Protein AF-A0A849REX9-F1 (afdb_monomer)

pLDDT: mean 95.1, std 8.74, range [53.91, 98.69]

Radius of gyration: 11.22 Å; Cα contacts (8 Å, |Δi|>4): 67; chains: 1; bounding box: 32×19×27 Å

Solvent-accessible surface area (backbone atoms only — not comparable to full-atom values): 3898 Å² total; per-residue (Å²): 141,75,65,68,51,26,64,56,52,46,52,54,34,56,76,68,74,44,52,64,55,54,54,15,48,74,66,78,42,53,46,71,60,41,51,12,32,48,32,55,88,90,46,95,65,44,41,86,51,56,55,71,60,53,52,52,42,54,54,50,53,57,60,59,74,76,110

Foldseek 3Di:
DDFDALVRLVVVCVVLVHDLQRLQVQQPHGSLLSVLRNDHPPDDSNDTDDPVSVVSSVVSSVVVVVD

Structure (mmCIF, N/CA/C/O backbone):
data_AF-A0A849REX9-F1
#
_entry.id   AF-A0A849REX9-F1
#
loop_
_atom_site.group_PDB
_atom_site.id
_atom_site.type_symbol
_atom_site.label_atom_id
_atom_site.label_alt_id
_atom_site.label_comp_id
_atom_site.label_asym_id
_atom_site.label_entity_id
_atom_site.label_seq_id
_atom_site.pdbx_PDB_ins_code
_atom_site.Cartn_x
_atom_site.Cartn_y
_atom_site.Cartn_z
_a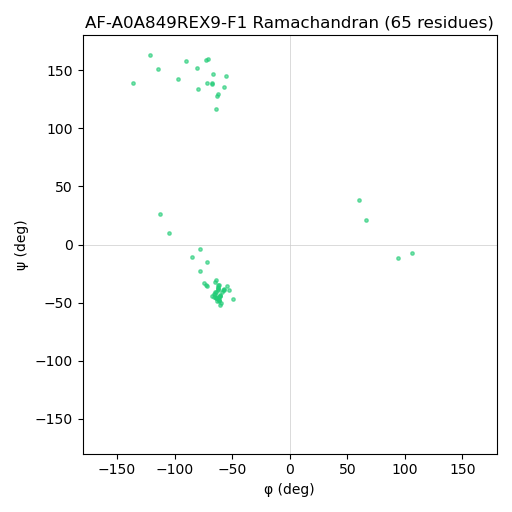tom_site.occupancy
_atom_site.B_iso_or_equiv
_atom_site.auth_seq_id
_atom_site.auth_comp_id
_atom_site.auth_asym_id
_at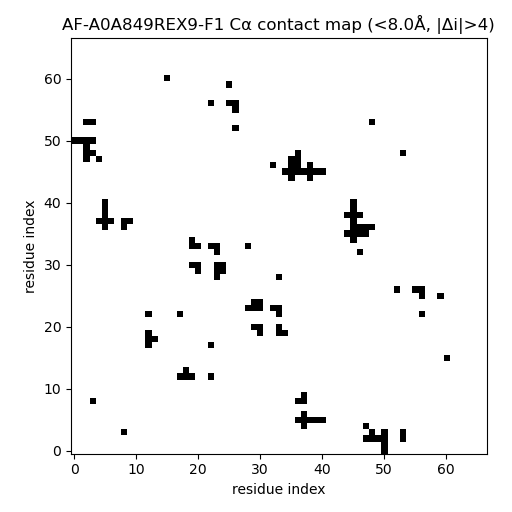om_site.auth_atom_id
_atom_site.pdbx_PDB_model_num
ATOM 1 N N . MET A 1 1 ? -12.355 -7.244 -15.308 1.00 59.06 1 MET A N 1
ATOM 2 C CA . MET A 1 1 ? -11.700 -6.730 -14.087 1.00 59.06 1 MET A CA 1
ATOM 3 C C . MET A 1 1 ? -10.225 -6.625 -14.387 1.00 59.06 1 MET A C 1
ATOM 5 O O . MET A 1 1 ? -9.668 -7.582 -14.911 1.00 59.06 1 MET A O 1
ATOM 9 N N . GLU A 1 2 ? -9.632 -5.463 -14.145 1.00 81.50 2 GLU A N 1
ATOM 10 C CA . GLU A 1 2 ? -8.253 -5.166 -14.533 1.00 81.50 2 GLU A CA 1
ATOM 11 C C . GLU A 1 2 ? -7.376 -4.977 -13.298 1.00 81.50 2 GLU A C 1
ATOM 13 O O . GLU A 1 2 ? -7.845 -4.560 -12.237 1.00 81.50 2 GLU A O 1
ATOM 18 N N . THR A 1 3 ? -6.093 -5.300 -13.441 1.00 88.94 3 THR A N 1
ATOM 19 C CA . THR A 1 3 ? -5.076 -5.000 -12.434 1.00 88.94 3 THR A CA 1
ATOM 20 C C . THR A 1 3 ? -4.958 -3.483 -12.268 1.00 88.94 3 THR A C 1
ATOM 22 O O . THR A 1 3 ? -4.753 -2.800 -13.273 1.00 88.94 3 THR A O 1
ATOM 25 N N . PRO A 1 4 ? -5.045 -2.939 -11.040 1.00 96.69 4 PRO A N 1
ATOM 26 C CA . PRO A 1 4 ? -4.931 -1.501 -10.839 1.00 96.69 4 PRO A CA 1
ATOM 27 C C . PRO A 1 4 ? -3.514 -1.015 -11.169 1.00 96.69 4 PRO A C 1
ATOM 29 O O . PRO A 1 4 ? -2.520 -1.714 -10.944 1.00 96.69 4 PRO A O 1
ATOM 32 N N . SER A 1 5 ? -3.415 0.205 -11.688 1.00 97.44 5 SER A N 1
ATOM 33 C CA . SER A 1 5 ? -2.138 0.882 -11.884 1.00 97.44 5 SER A CA 1
ATOM 34 C C . SER A 1 5 ? -1.549 1.349 -10.543 1.00 97.44 5 SER A C 1
ATOM 36 O O . SER A 1 5 ? -2.296 1.557 -9.580 1.00 97.44 5 SER A O 1
ATOM 38 N N . PRO A 1 6 ? -0.225 1.583 -10.465 1.00 98.31 6 PRO A N 1
ATOM 39 C CA . PRO A 1 6 ? 0.403 2.138 -9.264 1.00 98.31 6 PRO A CA 1
ATOM 40 C C . PRO A 1 6 ? -0.256 3.431 -8.771 1.00 98.31 6 PRO A C 1
ATOM 42 O O . PRO A 1 6 ? -0.463 3.611 -7.571 1.00 98.31 6 PRO A O 1
ATOM 45 N N . THR A 1 7 ? -0.657 4.299 -9.705 1.00 98.19 7 THR A N 1
ATOM 46 C CA . THR A 1 7 ? -1.372 5.544 -9.407 1.00 98.19 7 THR A CA 1
ATOM 47 C C . THR A 1 7 ? -2.736 5.272 -8.777 1.00 98.19 7 THR A C 1
ATOM 49 O O . THR A 1 7 ? -3.038 5.847 -7.738 1.00 98.19 7 THR A O 1
ATOM 52 N N . GLN A 1 8 ? 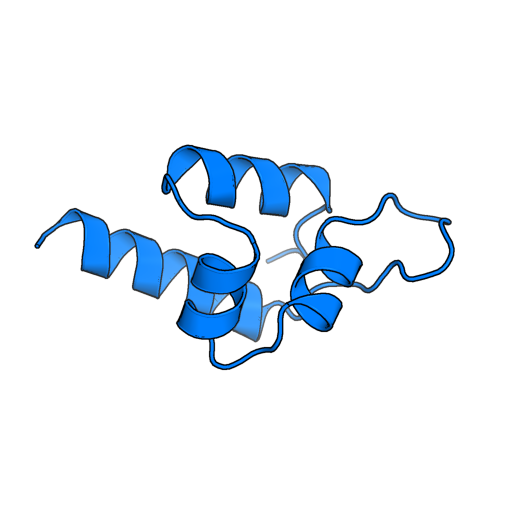-3.521 4.339 -9.328 1.00 98.19 8 GLN A N 1
ATOM 53 C CA . GLN A 1 8 ? -4.835 3.980 -8.774 1.00 98.19 8 GLN A CA 1
ATOM 54 C C . GLN A 1 8 ? -4.729 3.406 -7.355 1.00 98.19 8 GLN A C 1
ATOM 56 O O . GLN A 1 8 ? -5.558 3.711 -6.498 1.00 98.19 8 GLN A O 1
ATOM 61 N N . ILE A 1 9 ? -3.700 2.596 -7.088 1.00 98.38 9 ILE A N 1
ATOM 62 C CA . ILE A 1 9 ? -3.452 2.031 -5.753 1.00 98.38 9 ILE A CA 1
ATOM 63 C C . ILE A 1 9 ? -3.133 3.150 -4.756 1.00 98.38 9 ILE A C 1
ATOM 65 O O . ILE A 1 9 ? -3.708 3.189 -3.665 1.00 98.38 9 ILE A O 1
ATOM 69 N N . LYS A 1 10 ? -2.257 4.084 -5.147 1.00 98.62 10 LYS A N 1
ATOM 70 C CA . LYS A 1 10 ? -1.879 5.241 -4.330 1.00 98.62 10 LYS A CA 1
ATOM 71 C C . LYS A 1 10 ? -3.077 6.143 -4.030 1.00 98.62 10 LYS A C 1
ATOM 73 O O . LYS A 1 10 ? -3.309 6.475 -2.870 1.00 98.62 10 LYS A O 1
ATOM 78 N N . GLU A 1 11 ? -3.853 6.500 -5.050 1.00 98.50 11 GLU A N 1
ATOM 79 C CA . GLU A 1 11 ? -5.033 7.362 -4.920 1.00 98.50 11 GLU A CA 1
ATOM 80 C C . 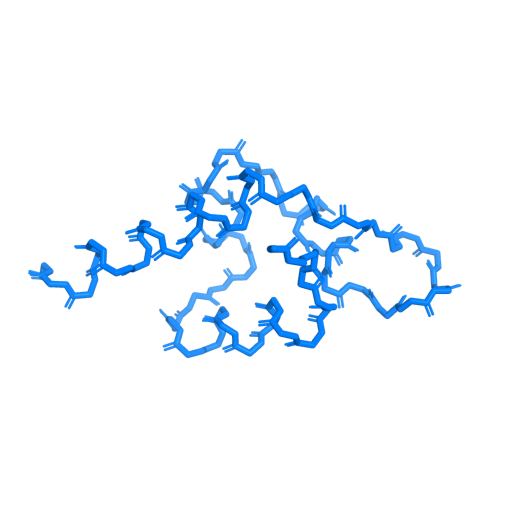GLU A 1 11 ? -6.094 6.741 -4.009 1.00 98.50 11 GLU A C 1
ATOM 82 O O . GLU A 1 11 ? -6.620 7.413 -3.122 1.00 98.50 11 GLU A O 1
ATOM 87 N N . ALA A 1 12 ? -6.387 5.447 -4.173 1.00 97.94 12 ALA A N 1
ATOM 88 C CA . ALA A 1 12 ? -7.344 4.758 -3.312 1.00 97.94 12 ALA A CA 1
ATOM 89 C C . ALA A 1 12 ? -6.879 4.733 -1.852 1.00 97.94 12 ALA A C 1
ATOM 91 O O . ALA A 1 12 ? -7.684 4.954 -0.944 1.00 97.94 12 ALA A O 1
ATOM 92 N N . ARG A 1 13 ? -5.575 4.535 -1.622 1.00 98.31 13 ARG A N 1
ATOM 93 C CA . ARG A 1 13 ? -4.984 4.597 -0.285 1.00 98.31 13 ARG A CA 1
ATOM 94 C C . ARG A 1 13 ? -5.106 5.969 0.353 1.00 98.31 13 ARG A C 1
ATOM 96 O O . ARG A 1 13 ? -5.496 6.063 1.516 1.00 98.31 13 ARG A O 1
ATOM 103 N N . GLU A 1 14 ? -4.755 7.012 -0.384 1.00 98.44 14 GLU A N 1
ATOM 104 C CA . GLU A 1 14 ? -4.827 8.389 0.101 1.00 98.44 14 GLU A CA 1
ATOM 105 C C . GLU A 1 14 ? -6.274 8.795 0.383 1.00 98.44 14 GLU A C 1
ATOM 107 O O . GLU A 1 14 ? -6.554 9.353 1.442 1.00 98.44 14 GLU A O 1
ATOM 112 N N . LYS A 1 15 ? -7.213 8.396 -0.483 1.00 97.81 15 LYS A N 1
ATOM 113 C CA . LYS A 1 15 ? -8.653 8.581 -0.266 1.00 97.81 15 LYS A CA 1
ATOM 114 C C . LYS A 1 15 ? -9.163 7.853 0.981 1.00 97.81 15 LYS A C 1
ATOM 116 O O . LYS A 1 15 ? -10.055 8.357 1.655 1.00 97.81 15 LYS A O 1
ATOM 121 N N . ALA A 1 16 ? -8.599 6.689 1.300 1.00 97.00 16 ALA A N 1
ATOM 122 C CA . ALA A 1 16 ? -8.907 5.942 2.517 1.00 97.00 16 ALA A CA 1
ATOM 123 C C . AL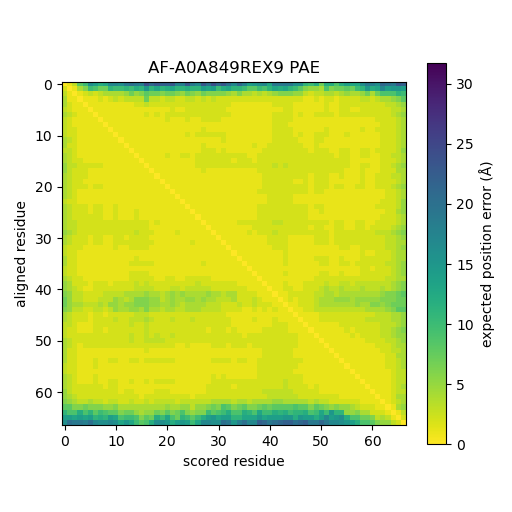A A 1 16 ? -8.219 6.506 3.779 1.00 97.00 16 ALA A C 1
ATOM 125 O O . ALA A 1 16 ? -8.425 5.971 4.866 1.00 97.00 16 ALA A O 1
ATOM 126 N N . GLY A 1 17 ? -7.374 7.539 3.656 1.00 97.38 17 GLY A N 1
ATOM 127 C CA . GLY A 1 17 ? -6.630 8.117 4.778 1.00 97.38 17 GLY A CA 1
ATOM 128 C C . GLY A 1 17 ? -5.585 7.174 5.384 1.00 97.38 17 GLY A C 1
ATOM 129 O O . GLY A 1 17 ? -5.199 7.340 6.540 1.00 97.38 17 GLY A O 1
ATOM 130 N N . LEU A 1 18 ? -5.135 6.162 4.633 1.00 98.19 18 LEU A N 1
ATOM 131 C CA . LEU A 1 18 ? -4.212 5.142 5.130 1.00 98.19 18 LEU A CA 1
ATOM 132 C C . LEU A 1 18 ? -2.756 5.462 4.760 1.00 98.19 18 LEU A C 1
ATOM 134 O O . LEU A 1 18 ? -2.423 5.874 3.646 1.00 98.19 18 LEU A O 1
ATOM 138 N N . THR A 1 19 ? -1.842 5.167 5.678 1.00 98.56 19 THR A N 1
ATOM 139 C CA . THR A 1 19 ? -0.414 5.024 5.360 1.00 98.56 19 THR A CA 1
ATOM 140 C C . THR A 1 19 ? -0.169 3.738 4.561 1.00 98.56 19 THR A C 1
ATOM 142 O O . THR A 1 19 ? -0.969 2.800 4.608 1.00 98.56 19 THR A O 1
ATOM 145 N N . GLN A 1 20 ? 0.960 3.644 3.847 1.00 98.69 20 GLN A N 1
ATOM 146 C CA . GLN A 1 20 ? 1.324 2.425 3.103 1.00 98.69 20 GLN A CA 1
ATOM 147 C C . GLN A 1 20 ? 1.390 1.187 4.014 1.00 98.69 20 GLN A C 1
ATOM 149 O O . GLN A 1 20 ? 0.920 0.115 3.639 1.00 98.69 20 GLN A O 1
ATOM 154 N N . SER A 1 21 ? 1.913 1.334 5.236 1.00 98.69 21 SER A N 1
ATOM 155 C CA . SER A 1 21 ? 1.966 0.248 6.223 1.00 98.69 21 SER A CA 1
ATOM 156 C C . SER A 1 21 ? 0.574 -0.204 6.665 1.00 98.69 21 SER A C 1
ATOM 158 O O . SER A 1 21 ? 0.326 -1.405 6.746 1.00 98.69 21 SER A O 1
ATOM 160 N N . GLN A 1 22 ? -0.346 0.734 6.917 1.00 98.56 22 GLN A N 1
ATOM 161 C CA . GLN A 1 22 ? -1.725 0.408 7.295 1.00 98.56 22 GLN A CA 1
ATOM 162 C C . GLN A 1 22 ? -2.473 -0.284 6.153 1.00 98.56 22 GLN A C 1
ATOM 164 O O . GLN A 1 22 ? -3.150 -1.281 6.383 1.00 98.56 22 GLN A O 1
ATOM 169 N N . ALA A 1 23 ? -2.314 0.200 4.920 1.00 98.62 23 ALA A N 1
ATOM 170 C CA . ALA A 1 23 ? -2.941 -0.395 3.747 1.00 98.62 23 ALA A CA 1
ATOM 171 C C . ALA A 1 23 ? -2.415 -1.814 3.464 1.00 98.62 23 ALA A C 1
ATOM 173 O O . ALA A 1 23 ? -3.198 -2.729 3.214 1.00 98.62 23 ALA A O 1
ATOM 174 N N . ALA 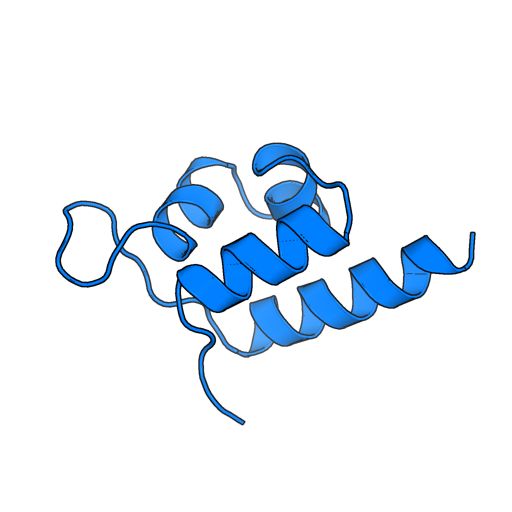A 1 24 ? -1.103 -2.029 3.612 1.00 98.62 24 ALA A N 1
ATOM 175 C CA . ALA A 1 24 ? -0.503 -3.357 3.533 1.00 98.62 24 ALA A CA 1
ATOM 176 C C . ALA A 1 24 ? -1.072 -4.304 4.600 1.00 98.62 24 ALA A C 1
ATOM 178 O O . ALA A 1 24 ? -1.527 -5.406 4.278 1.00 98.62 24 ALA A O 1
ATOM 179 N N . ALA A 1 25 ? -1.094 -3.859 5.861 1.00 98.44 25 ALA A N 1
ATOM 180 C CA . ALA A 1 25 ? -1.597 -4.645 6.982 1.00 98.44 25 ALA A CA 1
ATOM 181 C C . ALA A 1 25 ? -3.088 -4.988 6.828 1.00 98.44 25 ALA A C 1
ATOM 183 O O . ALA A 1 25 ? -3.495 -6.099 7.170 1.00 98.44 25 ALA A O 1
ATOM 184 N N . LEU A 1 26 ? -3.883 -4.082 6.243 1.00 98.19 26 LEU A N 1
ATOM 185 C CA . LEU A 1 26 ? -5.314 -4.277 6.004 1.00 98.19 26 LEU A CA 1
ATOM 186 C C . LEU A 1 26 ? -5.597 -5.559 5.211 1.00 98.19 26 LEU A C 1
ATOM 188 O O . LEU A 1 26 ? -6.571 -6.256 5.494 1.00 98.19 26 LEU A O 1
ATOM 192 N N . ILE A 1 27 ? -4.721 -5.909 4.268 1.00 98.19 27 ILE A N 1
ATOM 193 C CA . ILE A 1 27 ? -4.831 -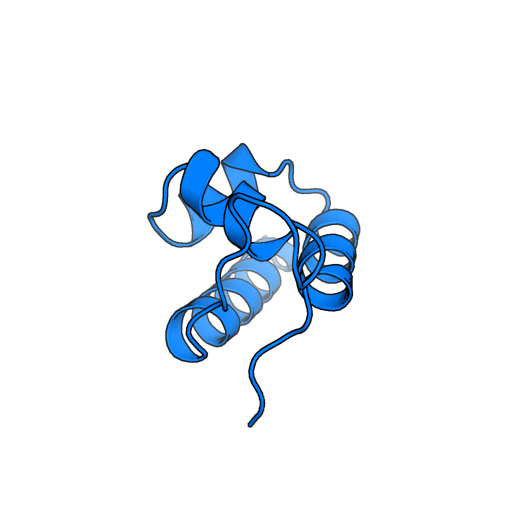7.109 3.426 1.00 98.19 27 ILE A CA 1
ATOM 194 C C . ILE A 1 27 ? -3.741 -8.153 3.705 1.00 98.19 27 ILE A C 1
ATOM 196 O O . ILE A 1 27 ? -3.410 -8.959 2.836 1.00 98.19 27 ILE A O 1
ATOM 200 N N . TYR A 1 28 ? -3.206 -8.164 4.931 1.00 98.12 28 TYR A N 1
ATOM 201 C CA . TYR A 1 28 ? -2.247 -9.162 5.422 1.00 98.12 28 TYR A CA 1
ATOM 202 C C . TYR A 1 28 ? -0.938 -9.227 4.617 1.00 98.12 28 TYR A C 1
ATOM 204 O O . TYR A 1 28 ? -0.376 -10.300 4.381 1.00 98.12 28 TYR A O 1
ATOM 212 N N . LYS A 1 29 ? -0.438 -8.070 4.177 1.00 98.50 29 LYS A N 1
ATOM 213 C CA . LYS A 1 29 ? 0.850 -7.927 3.488 1.00 98.50 29 LYS A CA 1
ATOM 214 C C . LYS A 1 29 ? 1.782 -6.978 4.233 1.00 98.50 29 LYS A C 1
ATOM 216 O O . LYS A 1 29 ? 1.373 -6.208 5.094 1.00 98.50 29 LYS A O 1
ATOM 221 N N . GLY A 1 30 ? 3.067 -7.054 3.892 1.00 98.38 30 GLY A N 1
ATOM 222 C CA . GLY A 1 30 ? 4.099 -6.171 4.435 1.00 98.38 30 GLY A CA 1
ATOM 223 C C . GLY A 1 30 ? 4.294 -4.898 3.609 1.00 98.38 30 GLY A C 1
ATOM 224 O O . GLY A 1 30 ? 4.019 -4.879 2.406 1.00 98.38 30 GLY A O 1
ATOM 225 N N . LEU A 1 31 ? 4.858 -3.864 4.243 1.00 98.56 31 LEU A N 1
ATOM 226 C CA . LEU A 1 31 ? 5.126 -2.547 3.648 1.00 98.56 31 LEU A CA 1
ATOM 227 C C . LEU A 1 31 ? 5.853 -2.627 2.297 1.00 98.56 31 LEU A C 1
ATOM 229 O O . LEU A 1 31 ? 5.429 -1.999 1.333 1.00 98.56 31 LEU A O 1
ATOM 233 N N . ARG A 1 32 ? 6.914 -3.437 2.191 1.00 98.25 32 ARG A N 1
ATOM 234 C CA . ARG A 1 32 ? 7.702 -3.542 0.950 1.00 98.25 32 ARG A CA 1
ATOM 235 C C . ARG A 1 32 ? 6.900 -4.107 -0.225 1.00 98.25 32 ARG A C 1
ATOM 237 O O . ARG A 1 32 ? 7.166 -3.759 -1.371 1.00 98.25 32 ARG A O 1
ATOM 244 N N . THR A 1 33 ? 5.924 -4.974 0.045 1.00 98.31 33 THR A N 1
ATOM 245 C CA . THR A 1 33 ? 5.014 -5.467 -0.996 1.00 98.31 33 THR A CA 1
ATOM 246 C C . THR A 1 33 ? 4.121 -4.337 -1.492 1.00 98.31 33 THR A C 1
ATOM 248 O O . THR A 1 33 ? 4.005 -4.162 -2.699 1.00 98.31 33 THR A O 1
ATOM 251 N N . TRP A 1 34 ? 3.575 -3.536 -0.575 1.00 98.62 34 TRP A N 1
ATOM 252 C CA . TRP A 1 34 ? 2.737 -2.388 -0.915 1.00 98.62 34 TRP A CA 1
ATOM 253 C C . TRP A 1 34 ? 3.495 -1.310 -1.694 1.00 98.62 34 TRP A C 1
ATOM 255 O O . TRP A 1 34 ? 3.031 -0.857 -2.734 1.00 98.62 34 TRP A O 1
ATOM 265 N N . GLN A 1 35 ? 4.706 -0.963 -1.253 1.00 98.62 35 GLN A N 1
ATOM 266 C CA . GLN A 1 35 ? 5.588 -0.041 -1.975 1.00 98.62 35 GLN A CA 1
ATOM 267 C C . GLN A 1 35 ? 5.884 -0.518 -3.397 1.00 98.62 35 GLN A C 1
ATOM 269 O O . GLN A 1 35 ? 5.926 0.297 -4.308 1.00 98.62 35 GLN A O 1
ATOM 274 N N . GLY A 1 36 ? 6.053 -1.828 -3.606 1.00 98.56 36 GLY A N 1
ATOM 275 C CA . GLY A 1 36 ? 6.239 -2.375 -4.948 1.00 98.56 36 GLY A CA 1
ATOM 276 C C . GLY A 1 36 ? 5.012 -2.204 -5.845 1.00 98.56 36 GLY A C 1
ATOM 277 O O . GLY A 1 36 ? 5.168 -2.016 -7.046 1.00 98.56 36 GLY A O 1
ATOM 278 N N . TRP A 1 37 ? 3.808 -2.230 -5.276 1.00 98.50 37 TRP A N 1
ATOM 279 C CA . TRP A 1 37 ? 2.573 -1.990 -6.021 1.00 98.50 37 TRP A CA 1
ATOM 280 C C . TRP A 1 37 ? 2.360 -0.512 -6.367 1.00 98.50 37 TRP A C 1
ATOM 282 O O . TRP A 1 37 ? 1.842 -0.220 -7.438 1.00 98.50 37 TRP A O 1
ATOM 292 N N . GLU A 1 38 ? 2.803 0.413 -5.512 1.00 98.44 38 GLU A N 1
ATOM 293 C CA . GLU A 1 38 ? 2.779 1.860 -5.794 1.00 98.44 38 GLU A CA 1
ATOM 294 C C . GLU A 1 38 ? 3.993 2.359 -6.595 1.00 98.44 38 GLU A C 1
ATOM 296 O O . GLU A 1 38 ? 3.990 3.498 -7.061 1.00 98.44 38 GLU A O 1
ATOM 301 N N . ALA A 1 39 ? 5.030 1.537 -6.770 1.00 98.19 39 ALA A N 1
ATOM 302 C CA . ALA A 1 39 ? 6.212 1.919 -7.533 1.00 98.19 39 ALA A CA 1
ATOM 303 C C . ALA A 1 39 ? 5.877 2.078 -9.031 1.00 98.19 39 ALA A C 1
ATOM 305 O O . ALA A 1 39 ? 5.156 1.232 -9.580 1.00 98.19 39 ALA A O 1
ATOM 306 N N . PRO A 1 40 ? 6.413 3.108 -9.715 1.00 97.56 40 PRO A N 1
ATOM 307 C CA . PRO A 1 40 ? 6.175 3.329 -11.138 1.00 97.56 40 PRO A CA 1
ATOM 308 C C . PRO A 1 40 ? 6.545 2.121 -12.006 1.00 97.56 40 PRO A C 1
ATOM 310 O O . PRO A 1 40 ? 7.502 1.393 -11.735 1.00 97.56 40 PRO A O 1
ATOM 313 N N . VAL A 1 41 ? 5.783 1.903 -13.081 1.00 96.31 41 VAL A N 1
ATOM 314 C CA . VAL A 1 4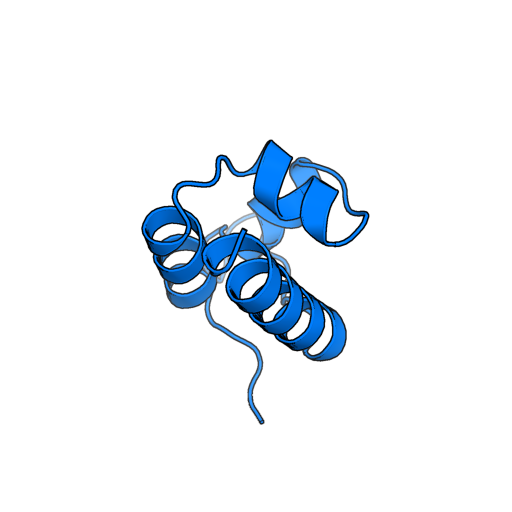1 ? 6.044 0.806 -14.024 1.00 96.31 41 VAL A CA 1
ATOM 315 C C . VAL A 1 41 ? 7.419 1.000 -14.668 1.00 96.31 41 VAL A C 1
ATOM 317 O O . VAL A 1 41 ? 7.721 2.070 -15.184 1.00 96.31 41 VAL A O 1
ATOM 320 N N . GLY A 1 42 ? 8.243 -0.050 -14.652 1.00 95.19 42 GLY A N 1
ATOM 321 C CA . GLY A 1 42 ? 9.609 -0.025 -15.190 1.00 95.19 42 GLY A CA 1
ATOM 322 C C . GLY A 1 42 ? 10.691 0.292 -14.154 1.00 95.19 42 GLY A C 1
ATOM 323 O O . GLY A 1 42 ? 11.866 0.058 -14.425 1.00 95.19 42 GLY A O 1
ATOM 324 N N . GLU A 1 43 ? 10.324 0.737 -12.948 1.0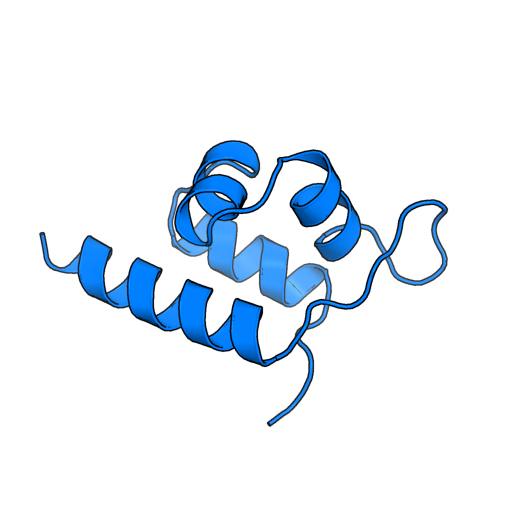0 96.12 43 GLU A N 1
ATOM 325 C CA . GLU A 1 43 ? 11.292 0.951 -11.873 1.00 96.12 43 GLU A CA 1
ATOM 326 C C . GLU A 1 43 ? 11.673 -0.338 -11.135 1.00 96.12 43 GLU A C 1
ATOM 328 O O . GLU A 1 43 ? 10.896 -1.292 -10.990 1.00 96.12 43 GLU A O 1
ATOM 333 N N . LYS A 1 44 ? 12.899 -0.357 -10.598 1.00 94.25 44 LYS A N 1
ATOM 334 C CA . LYS A 1 44 ? 13.387 -1.465 -9.777 1.00 94.25 44 LYS A CA 1
ATOM 335 C C . LYS A 1 44 ? 12.552 -1.571 -8.502 1.00 94.25 44 LYS A C 1
ATOM 337 O O . LYS A 1 44 ? 12.613 -0.714 -7.630 1.00 94.25 44 LYS A O 1
ATOM 342 N N . GLY A 1 45 ? 11.850 -2.690 -8.357 1.00 93.88 45 GLY A N 1
ATOM 343 C CA . GLY A 1 45 ? 10.971 -2.941 -7.215 1.00 93.88 45 GLY A CA 1
ATOM 344 C C . GLY A 1 45 ? 9.487 -2.840 -7.550 1.00 93.88 45 GLY A C 1
ATOM 345 O O . GLY A 1 45 ? 8.686 -3.252 -6.713 1.00 93.88 45 GLY A O 1
ATOM 346 N N . HIS A 1 46 ? 9.133 -2.402 -8.765 1.00 97.81 46 HIS A N 1
ATOM 347 C CA . HIS A 1 46 ? 7.767 -2.478 -9.265 1.00 97.81 46 HIS A CA 1
ATOM 348 C C . HIS A 1 46 ? 7.241 -3.916 -9.245 1.00 97.81 46 HIS A C 1
ATOM 350 O O . HIS A 1 46 ? 7.918 -4.869 -9.643 1.00 97.81 46 HIS A O 1
ATOM 356 N N . ARG A 1 47 ? 6.005 -4.066 -8.774 1.00 97.19 47 ARG A N 1
ATOM 357 C CA . ARG A 1 47 ? 5.248 -5.313 -8.749 1.00 97.19 47 ARG A CA 1
ATOM 358 C C . ARG A 1 47 ? 3.827 -5.020 -9.202 1.00 97.19 47 ARG A C 1
ATOM 360 O O . ARG A 1 47 ? 3.222 -4.053 -8.756 1.00 97.19 47 ARG A O 1
ATOM 367 N N . LYS A 1 48 ? 3.259 -5.906 -10.017 1.00 97.25 48 LYS A N 1
ATOM 368 C CA . LYS A 1 48 ? 1.822 -5.876 -10.303 1.00 97.25 48 LYS A CA 1
ATOM 369 C C . LYS A 1 48 ? 1.043 -6.333 -9.071 1.00 97.25 48 LYS A C 1
ATOM 371 O O . LYS A 1 48 ? 1.456 -7.275 -8.388 1.00 97.25 48 LYS A O 1
ATOM 376 N N . MET A 1 49 ? -0.064 -5.658 -8.780 1.00 97.44 49 MET A N 1
ATOM 377 C CA . MET A 1 49 ? -0.982 -6.080 -7.728 1.00 97.44 49 MET A CA 1
ATOM 378 C C . MET A 1 49 ? -1.870 -7.213 -8.241 1.00 97.44 49 MET A C 1
ATOM 380 O O . MET A 1 49 ? -2.400 -7.140 -9.346 1.00 97.44 49 MET A O 1
ATOM 384 N N . ASP A 1 50 ? -2.023 -8.267 -7.444 1.00 97.12 50 ASP A N 1
ATOM 385 C CA . ASP A 1 50 ? -2.991 -9.320 -7.750 1.00 97.12 50 ASP A CA 1
ATOM 386 C C . ASP A 1 50 ? -4.415 -8.760 -7.621 1.00 97.12 50 ASP A C 1
ATOM 388 O O . ASP A 1 50 ? -4.709 -8.028 -6.669 1.00 97.12 50 ASP A O 1
ATOM 392 N N . ILE A 1 51 ? -5.296 -9.121 -8.555 1.00 97.06 51 ILE A N 1
ATOM 393 C CA . ILE A 1 51 ? -6.694 -8.676 -8.572 1.00 97.06 51 ILE A CA 1
ATOM 394 C C . ILE A 1 51 ? -7.400 -9.079 -7.270 1.00 97.06 51 ILE A C 1
ATOM 396 O O . ILE A 1 51 ? -8.112 -8.259 -6.694 1.00 97.06 51 ILE A O 1
ATOM 400 N N . ALA A 1 52 ? -7.123 -10.270 -6.728 1.00 96.94 52 ALA A N 1
ATOM 401 C CA . ALA A 1 52 ? -7.728 -10.724 -5.477 1.00 96.94 52 ALA A CA 1
ATOM 402 C C . ALA A 1 52 ? -7.356 -9.825 -4.283 1.00 96.94 52 ALA A C 1
ATOM 404 O O . ALA A 1 52 ? -8.183 -9.551 -3.411 1.00 96.94 52 ALA A O 1
ATOM 405 N N . PHE A 1 53 ? -6.117 -9.320 -4.238 1.00 98.00 53 PHE A N 1
ATOM 406 C CA . PHE A 1 53 ? -5.698 -8.385 -3.190 1.00 98.00 53 PHE A CA 1
ATOM 407 C C . PHE A 1 53 ? -6.311 -7.001 -3.377 1.00 98.00 53 PHE A C 1
ATOM 409 O O . PHE A 1 53 ? -6.619 -6.341 -2.384 1.00 98.00 53 PHE A O 1
ATOM 416 N N . TRP A 1 54 ? -6.496 -6.566 -4.623 1.00 97.94 54 TRP A N 1
ATOM 417 C CA . TRP A 1 54 ? -7.140 -5.292 -4.920 1.00 97.94 54 TRP A CA 1
ATOM 418 C C . TRP A 1 54 ? -8.614 -5.284 -4.511 1.00 97.94 54 TRP A C 1
ATOM 420 O O . TRP A 1 54 ? -9.075 -4.356 -3.845 1.00 97.94 54 TRP A O 1
ATOM 430 N N . GLU A 1 55 ? -9.344 -6.347 -4.834 1.00 97.44 55 GLU A N 1
ATOM 431 C CA . GLU A 1 55 ? -10.736 -6.514 -4.415 1.00 97.44 55 GLU A CA 1
ATOM 432 C C . GLU A 1 55 ? -10.862 -6.563 -2.893 1.00 97.44 55 GLU A C 1
ATOM 434 O O . GLU A 1 55 ? -11.650 -5.812 -2.315 1.00 97.44 55 GLU A O 1
ATOM 439 N N . LEU A 1 56 ? -10.024 -7.368 -2.228 1.00 97.69 56 LEU A N 1
ATOM 440 C CA . LEU A 1 56 ? -10.010 -7.458 -0.768 1.00 97.69 56 LEU A CA 1
ATOM 441 C C . LEU A 1 56 ? -9.725 -6.102 -0.109 1.00 97.69 56 LEU A C 1
ATOM 443 O O . LEU A 1 56 ? -10.339 -5.769 0.907 1.00 97.69 56 LEU A O 1
ATOM 447 N N . TYR A 1 57 ? -8.799 -5.323 -0.673 1.00 97.94 57 TYR A N 1
ATOM 448 C CA . TYR A 1 57 ? -8.472 -3.987 -0.183 1.00 97.94 57 TYR A CA 1
ATOM 449 C C . TYR A 1 57 ? -9.691 -3.061 -0.245 1.00 97.94 57 TYR A C 1
ATOM 451 O O . TYR A 1 57 ? -10.077 -2.496 0.779 1.00 97.94 57 TYR A O 1
ATOM 459 N N . ASN A 1 58 ? -10.346 -2.975 -1.406 1.00 97.12 58 ASN A N 1
ATOM 460 C CA . ASN A 1 58 ? -11.525 -2.131 -1.601 1.00 97.12 58 ASN A CA 1
ATOM 461 C C . ASN A 1 58 ? -12.686 -2.529 -0.681 1.00 97.12 58 ASN A C 1
ATOM 463 O O . ASN A 1 58 ? -13.295 -1.664 -0.051 1.00 97.12 58 ASN A O 1
ATOM 467 N N . MET A 1 59 ? -12.953 -3.833 -0.539 1.00 97.44 59 MET A N 1
ATOM 468 C CA . MET A 1 59 ? -13.994 -4.335 0.365 1.00 97.44 59 MET A CA 1
ATOM 469 C C . MET A 1 59 ? -13.722 -3.939 1.820 1.00 97.44 59 MET A C 1
ATOM 471 O O . MET A 1 59 ? -14.623 -3.481 2.523 1.00 97.44 59 MET A O 1
ATOM 475 N N . LYS A 1 60 ? -12.475 -4.082 2.284 1.00 97.56 60 LYS A N 1
ATOM 476 C CA . LYS A 1 60 ? -12.103 -3.755 3.666 1.00 97.56 60 LYS A CA 1
ATOM 477 C C . LYS A 1 60 ? -12.082 -2.255 3.946 1.00 97.56 60 LYS A C 1
ATOM 479 O O . LYS A 1 60 ? -12.463 -1.852 5.042 1.00 97.56 60 LYS A O 1
ATOM 484 N N . VAL A 1 61 ? -11.664 -1.433 2.981 1.00 97.06 61 VAL A N 1
ATOM 485 C CA . VAL A 1 61 ? -11.760 0.032 3.088 1.00 97.06 61 VAL A CA 1
ATOM 486 C C . VAL A 1 61 ? -13.220 0.457 3.217 1.00 97.06 61 VAL A C 1
ATOM 488 O O . VAL A 1 61 ? -13.544 1.210 4.131 1.00 97.06 61 VAL A O 1
ATOM 491 N N . ALA A 1 62 ? -14.106 -0.071 2.366 1.00 95.69 62 ALA A N 1
ATOM 492 C CA . ALA A 1 62 ? -15.534 0.231 2.430 1.00 95.69 62 ALA A CA 1
ATOM 493 C C . ALA A 1 62 ? -16.146 -0.182 3.779 1.00 95.69 62 ALA A C 1
ATOM 495 O O . ALA A 1 62 ? -16.850 0.606 4.401 1.00 95.69 62 ALA A O 1
ATOM 496 N N . LEU A 1 63 ? -15.819 -1.376 4.285 1.00 94.75 63 LEU A N 1
ATOM 497 C CA . LEU A 1 63 ? -16.311 -1.847 5.583 1.00 94.75 63 LEU A CA 1
ATOM 498 C C . LEU A 1 63 ? -15.841 -0.970 6.757 1.00 94.75 63 LEU A C 1
ATOM 500 O O . LEU A 1 63 ? -16.591 -0.763 7.708 1.00 94.75 63 LEU A O 1
ATOM 504 N N . ASN A 1 64 ? -14.610 -0.454 6.701 1.00 87.50 64 ASN A N 1
ATOM 505 C CA . ASN A 1 64 ? -14.052 0.396 7.754 1.00 87.50 64 ASN A CA 1
ATOM 506 C C . ASN A 1 64 ? -14.568 1.841 7.710 1.00 87.50 64 ASN A C 1
ATOM 508 O O . ASN A 1 64 ? -14.532 2.505 8.738 1.00 87.50 64 ASN A O 1
ATOM 512 N N . ALA A 1 65 ? -15.051 2.323 6.563 1.00 79.31 65 ALA A N 1
ATOM 513 C CA . ALA A 1 65 ? -15.622 3.666 6.431 1.00 79.31 65 ALA A CA 1
ATOM 514 C C . ALA A 1 65 ? -17.001 3.817 7.106 1.00 79.31 65 ALA A C 1
ATOM 516 O O . ALA A 1 65 ? -17.474 4.934 7.293 1.00 79.31 65 ALA A O 1
ATOM 517 N N . HIS A 1 66 ? -17.651 2.701 7.446 1.00 61.44 66 HIS A N 1
ATOM 518 C CA . HIS A 1 66 ? -18.971 2.655 8.082 1.00 61.44 66 HIS A CA 1
ATOM 519 C C . HIS A 1 66 ? -18.924 2.298 9.578 1.00 61.44 66 HIS A C 1
ATOM 521 O O . HIS A 1 66 ? -19.966 2.015 10.168 1.00 61.44 66 HIS A O 1
ATOM 527 N N . LYS A 1 67 ? -17.730 2.277 10.178 1.00 53.91 67 LYS A N 1
ATOM 528 C CA . LYS A 1 67 ? -17.535 2.192 11.630 1.00 53.91 67 LYS A CA 1
ATOM 529 C C . LYS A 1 67 ? -17.313 3.577 12.210 1.00 53.91 67 LYS A C 1
ATOM 531 O O . LYS A 1 67 ? -17.825 3.800 13.325 1.00 53.91 67 LYS A O 1
#

Nearest PDB structures (foldseek):
  7xi5-assembly1_A  TM=9.736E-01  e=8.755E-05  Pseudomonas citronellolis
  7fa3-assembly1_A  TM=8.753E-01  e=8.668E-02  Pseudomonas phage JBD30
  7vjn-assembly1_B  TM=8.746E-01  e=1.189E-01  Pseudomonas phage JBD30
  7fa3-assembly1_B  TM=8.782E-01  e=1.189E-01  Pseudomonas phage JBD30
  2ox6-assembly2_C  TM=8.238E-01  e=2.240E-01  Shewanella oneidensis MR-1

Sequence (67 aa):
METPSPTQIKEAREKAGLTQSQAAALIYKGLRTWQGWEAPVGEKGHRKMDIAFWELYNMKVALNAHK

Mean predicted aligned error: 2.63 Å

Secondary structure (DSSP, 8-state):
--PPPHHHHHHHHHHTT--HHHHHHHTT--HHHHHHHHSPTTSTT--PPPHHHHHHHHHHHHHHTT-